Protein AF-A0A7X3HEM5-F1 (afdb_monomer_lite)

Structure (mmCIF, N/CA/C/O backbone):
data_AF-A0A7X3HEM5-F1
#
_entry.id   AF-A0A7X3HEM5-F1
#
loop_
_atom_site.group_PDB
_atom_site.id
_atom_site.type_symbol
_atom_site.label_atom_id
_atom_site.label_alt_id
_atom_site.label_comp_id
_atom_site.label_asym_id
_atom_site.label_entity_id
_atom_site.label_seq_id
_atom_site.pdbx_PDB_ins_code
_atom_site.Cartn_x
_atom_site.Cartn_y
_atom_site.Cartn_z
_atom_site.occupancy
_atom_site.B_iso_or_equiv
_atom_site.auth_seq_id
_atom_site.auth_comp_id
_atom_site.auth_asym_id
_atom_site.auth_atom_id
_atom_site.pdbx_PDB_model_num
ATOM 1 N N . VAL A 1 1 ? 18.737 -5.448 -6.295 1.00 73.38 1 VAL A N 1
ATOM 2 C CA . VAL A 1 1 ? 18.214 -4.119 -5.882 1.00 73.38 1 VAL A CA 1
ATOM 3 C C . VAL A 1 1 ? 16.714 -4.149 -5.596 1.00 73.38 1 VAL A C 1
ATOM 5 O O . VAL A 1 1 ? 16.333 -3.809 -4.487 1.00 73.38 1 VAL A O 1
ATOM 8 N N . GLN A 1 2 ? 15.865 -4.616 -6.520 1.00 84.31 2 GLN A N 1
ATOM 9 C CA . GLN A 1 2 ? 14.405 -4.653 -6.314 1.00 84.31 2 GLN A CA 1
ATOM 10 C C . GLN A 1 2 ? 13.975 -5.414 -5.042 1.00 84.31 2 GLN A C 1
ATOM 12 O O . GLN A 1 2 ? 13.199 -4.887 -4.252 1.00 84.31 2 GLN A O 1
ATOM 17 N N . THR A 1 3 ? 14.538 -6.602 -4.788 1.00 90.06 3 THR A N 1
ATOM 18 C CA . THR A 1 3 ? 14.288 -7.375 -3.553 1.00 90.06 3 THR A CA 1
ATOM 19 C C . THR A 1 3 ? 14.661 -6.597 -2.293 1.00 90.06 3 THR A C 1
ATOM 21 O O . THR A 1 3 ? 13.919 -6.602 -1.321 1.00 90.06 3 THR A O 1
ATOM 24 N N . MET A 1 4 ? 15.784 -5.877 -2.318 1.00 93.50 4 MET A N 1
ATOM 25 C CA . MET A 1 4 ? 16.251 -5.082 -1.180 1.00 93.50 4 MET A CA 1
ATOM 26 C C . MET A 1 4 ? 15.295 -3.922 -0.870 1.00 93.50 4 MET A C 1
ATOM 28 O O . MET A 1 4 ? 14.975 -3.696 0.291 1.00 93.50 4 MET A O 1
ATOM 32 N N . LEU A 1 5 ? 14.796 -3.224 -1.897 1.00 94.12 5 LEU A N 1
ATOM 33 C CA . LEU A 1 5 ? 13.830 -2.130 -1.733 1.00 94.12 5 LEU A CA 1
ATOM 34 C C . LEU A 1 5 ? 12.467 -2.632 -1.245 1.00 94.12 5 LEU A C 1
ATOM 36 O O . LEU A 1 5 ? 11.859 -2.008 -0.380 1.00 94.12 5 LEU A O 1
ATOM 40 N N . LYS A 1 6 ? 12.011 -3.790 -1.740 1.00 93.94 6 LYS A N 1
ATOM 41 C CA . LYS A 1 6 ? 10.809 -4.443 -1.203 1.00 93.94 6 LYS A CA 1
ATOM 42 C C . LYS A 1 6 ? 10.983 -4.805 0.266 1.00 93.94 6 LYS A C 1
ATOM 44 O O . LYS A 1 6 ? 10.100 -4.506 1.056 1.00 93.94 6 LYS A O 1
ATOM 49 N N . ASN A 1 7 ? 12.117 -5.398 0.633 1.00 95.75 7 ASN A N 1
ATOM 50 C CA . ASN A 1 7 ? 12.395 -5.763 2.020 1.00 95.75 7 ASN A CA 1
ATOM 51 C C . ASN A 1 7 ? 12.440 -4.531 2.930 1.00 95.75 7 ASN A C 1
ATOM 53 O O . ASN A 1 7 ? 11.897 -4.584 4.024 1.00 95.75 7 ASN A O 1
ATOM 57 N N . ASN A 1 8 ? 13.004 -3.412 2.465 1.00 96.06 8 ASN A N 1
ATOM 58 C CA . ASN A 1 8 ? 12.967 -2.148 3.202 1.00 96.06 8 ASN A CA 1
ATOM 59 C C . ASN A 1 8 ? 11.523 -1.685 3.470 1.00 96.06 8 ASN A C 1
ATOM 61 O O . ASN A 1 8 ? 11.176 -1.400 4.615 1.00 96.06 8 ASN A O 1
ATOM 65 N N . LEU A 1 9 ? 10.670 -1.677 2.439 1.00 96.69 9 LEU A N 1
ATOM 66 C CA . LEU A 1 9 ? 9.257 -1.329 2.591 1.00 96.69 9 LEU A CA 1
ATOM 67 C C . LEU A 1 9 ? 8.534 -2.297 3.540 1.00 96.69 9 LEU A C 1
ATOM 69 O O . LEU A 1 9 ? 7.759 -1.851 4.379 1.00 96.69 9 LEU A O 1
ATOM 73 N N . ILE A 1 10 ? 8.809 -3.601 3.445 1.00 96.62 10 ILE A N 1
ATOM 74 C CA . ILE A 1 10 ? 8.251 -4.612 4.354 1.00 96.62 10 ILE A CA 1
ATOM 75 C C . ILE A 1 10 ? 8.664 -4.315 5.798 1.00 96.62 10 ILE A C 1
ATOM 77 O O . ILE A 1 10 ? 7.791 -4.235 6.650 1.00 96.62 10 ILE A O 1
ATOM 81 N N . SER A 1 11 ? 9.940 -4.031 6.071 1.00 95.56 11 SER A N 1
ATOM 82 C CA . SER A 1 11 ? 10.401 -3.706 7.428 1.00 95.56 11 SER A CA 1
ATOM 83 C C . SER A 1 11 ? 9.743 -2.451 8.013 1.00 95.56 11 SER A C 1
ATOM 85 O O . SER A 1 11 ? 9.498 -2.391 9.215 1.00 95.56 11 SER A O 1
ATOM 87 N N . LEU A 1 12 ? 9.427 -1.449 7.185 1.00 95.38 12 LEU A N 1
ATOM 88 C CA . LEU A 1 12 ? 8.647 -0.285 7.626 1.00 95.38 12 LEU A CA 1
ATOM 89 C C . LEU A 1 12 ? 7.185 -0.652 7.921 1.00 95.38 12 LEU A C 1
ATOM 91 O O . LEU A 1 12 ? 6.585 -0.114 8.851 1.00 95.38 12 LEU A O 1
ATOM 95 N N . LEU A 1 13 ? 6.604 -1.563 7.141 1.00 95.25 13 LEU A N 1
ATOM 96 C CA . LEU A 1 13 ? 5.235 -2.034 7.340 1.00 95.25 13 LEU A CA 1
ATOM 97 C C . LEU A 1 13 ? 5.118 -2.969 8.543 1.00 95.25 13 LEU A C 1
ATOM 99 O O . LEU A 1 13 ? 4.126 -2.872 9.251 1.00 95.25 13 LEU A O 1
ATOM 103 N N . ASP A 1 14 ? 6.126 -3.778 8.858 1.00 94.31 14 ASP A N 1
ATOM 104 C CA . ASP A 1 14 ? 6.112 -4.669 10.028 1.00 94.31 14 ASP A CA 1
ATOM 105 C C . ASP A 1 14 ? 5.855 -3.912 11.343 1.00 94.31 14 ASP A C 1
ATOM 107 O O . ASP A 1 14 ? 5.313 -4.476 12.291 1.00 94.31 14 ASP A O 1
ATOM 111 N N . ILE A 1 15 ? 6.183 -2.616 11.396 1.00 93.25 15 ILE A N 1
ATOM 112 C CA . ILE A 1 15 ? 5.943 -1.753 12.562 1.00 93.25 15 ILE A CA 1
ATOM 113 C C . ILE A 1 15 ? 4.730 -0.813 12.424 1.00 93.25 15 ILE A C 1
ATOM 115 O O . ILE A 1 15 ? 4.254 -0.309 13.442 1.00 93.25 15 ILE A O 1
ATOM 119 N N . ALA A 1 16 ? 4.213 -0.570 11.212 1.00 93.62 16 ALA A N 1
ATOM 120 C CA . ALA A 1 16 ? 3.123 0.388 10.938 1.00 93.62 16 ALA A CA 1
ATOM 121 C C . ALA A 1 16 ? 1.807 -0.271 10.473 1.00 93.62 16 ALA A C 1
ATOM 123 O O . ALA A 1 16 ? 0.704 0.196 10.767 1.00 93.62 16 ALA A O 1
ATOM 124 N N . PHE A 1 17 ? 1.912 -1.354 9.713 1.00 94.56 17 PHE A N 1
ATOM 125 C CA . PHE A 1 17 ? 0.809 -2.178 9.242 1.00 94.56 17 PHE A CA 1
ATOM 126 C C . PHE A 1 17 ? 1.305 -3.618 9.009 1.00 94.56 17 PHE A C 1
ATOM 128 O O . PHE A 1 17 ? 1.571 -3.999 7.863 1.00 94.56 17 PHE A O 1
ATOM 135 N N . PRO A 1 18 ? 1.437 -4.414 10.086 1.00 92.69 18 PRO A N 1
ATOM 136 C CA . PRO A 1 18 ? 1.946 -5.776 9.993 1.00 92.69 18 PRO A CA 1
ATOM 137 C C . PRO A 1 18 ? 1.161 -6.620 8.982 1.00 92.69 18 PRO A C 1
ATOM 139 O O . PRO A 1 18 ? -0.046 -6.437 8.800 1.00 92.69 18 PRO A O 1
ATOM 142 N N . ASP A 1 19 ? 1.871 -7.521 8.300 1.00 91.75 19 ASP A N 1
ATOM 143 C CA . ASP A 1 19 ? 1.350 -8.423 7.263 1.00 91.75 19 ASP A CA 1
ATOM 144 C C . ASP A 1 19 ? 0.716 -7.744 6.031 1.00 91.75 19 ASP A C 1
ATOM 146 O O . ASP A 1 19 ? 0.136 -8.419 5.172 1.00 91.75 19 ASP A O 1
ATOM 150 N N . ALA A 1 20 ? 0.867 -6.424 5.858 1.00 93.94 20 ALA A N 1
ATOM 151 C CA . ALA A 1 20 ? 0.305 -5.708 4.710 1.00 93.94 20 ALA A CA 1
ATOM 152 C C . ALA A 1 20 ? 0.784 -6.260 3.349 1.00 93.94 20 ALA A C 1
ATOM 154 O O . ALA A 1 20 ? 0.010 -6.328 2.389 1.00 93.94 20 ALA A O 1
ATOM 155 N N . ASN A 1 21 ? 2.033 -6.725 3.265 1.00 94.62 21 ASN A N 1
ATOM 156 C CA . ASN A 1 21 ? 2.606 -7.368 2.076 1.00 94.62 21 ASN A CA 1
ATOM 157 C C . ASN A 1 21 ? 1.983 -8.739 1.756 1.00 94.62 21 ASN A C 1
ATOM 159 O O . ASN A 1 21 ? 2.084 -9.212 0.626 1.00 94.62 21 ASN A O 1
ATOM 163 N N . ARG A 1 22 ? 1.318 -9.373 2.728 1.00 94.38 22 ARG A N 1
ATOM 164 C CA . ARG A 1 22 ? 0.675 -10.692 2.599 1.00 94.38 22 ARG A CA 1
ATOM 165 C C . ARG A 1 22 ? -0.829 -10.591 2.364 1.00 94.38 22 ARG A C 1
ATOM 167 O O . ARG A 1 22 ? -1.487 -11.606 2.137 1.00 94.38 22 ARG A O 1
ATOM 174 N N . LEU A 1 23 ? -1.384 -9.376 2.359 1.00 94.56 23 LEU A N 1
ATOM 175 C CA . LEU A 1 23 ? -2.811 -9.155 2.131 1.00 94.56 23 LEU A CA 1
ATOM 176 C C . LEU A 1 23 ? -3.265 -9.633 0.754 1.00 94.56 23 LEU A C 1
ATOM 178 O O . LEU A 1 23 ? -4.440 -9.944 0.595 1.00 94.56 23 LEU A O 1
ATOM 182 N N . PHE A 1 24 ? -2.396 -9.711 -0.250 1.00 94.75 24 PHE A N 1
ATOM 183 C CA . PHE A 1 24 ? -2.781 -10.144 -1.591 1.00 94.75 24 PHE A CA 1
ATOM 184 C C . PHE A 1 24 ? -1.841 -11.225 -2.106 1.00 94.75 24 PHE A C 1
ATOM 186 O O . PHE A 1 24 ? -0.629 -11.096 -2.020 1.00 94.75 24 PHE A O 1
ATOM 193 N N . THR A 1 25 ? -2.422 -12.265 -2.698 1.00 91.31 25 THR A N 1
ATOM 194 C CA . THR A 1 25 ? -1.704 -13.360 -3.366 1.00 91.31 25 THR A CA 1
ATOM 195 C C . THR A 1 25 ? -1.698 -13.210 -4.887 1.00 91.31 25 THR A C 1
ATOM 197 O O . THR A 1 25 ? -1.216 -14.084 -5.600 1.00 91.31 25 THR A O 1
ATOM 200 N N . SER A 1 26 ? -2.262 -12.113 -5.406 1.00 89.44 26 SER A N 1
ATOM 201 C CA . SER A 1 26 ? -2.284 -11.841 -6.840 1.00 89.44 26 SER A CA 1
ATOM 202 C C . SER A 1 26 ? -0.861 -11.646 -7.368 1.00 89.44 26 SER A C 1
ATOM 204 O O . SER A 1 26 ? -0.097 -10.923 -6.721 1.00 89.44 26 SER A O 1
ATOM 206 N N . PRO A 1 27 ? -0.524 -12.203 -8.543 1.00 88.75 27 PRO A N 1
ATOM 207 C CA . PRO A 1 27 ? 0.782 -11.995 -9.152 1.00 88.75 27 PRO A CA 1
ATOM 208 C C . PRO A 1 27 ? 1.009 -10.511 -9.499 1.00 88.75 27 PRO A C 1
ATOM 210 O O . PRO A 1 27 ? 0.037 -9.749 -9.608 1.00 88.75 27 PRO A O 1
ATOM 213 N N . PRO A 1 28 ? 2.273 -10.092 -9.698 1.00 87.62 28 PRO A N 1
ATOM 214 C CA . PRO A 1 28 ? 2.585 -8.779 -10.251 1.00 87.62 28 PRO A CA 1
ATOM 215 C C . PRO A 1 28 ? 1.889 -8.559 -11.600 1.00 87.62 28 PRO A C 1
ATOM 217 O O . PRO A 1 28 ? 1.690 -9.497 -12.376 1.00 87.62 28 PRO A O 1
ATOM 220 N N . ARG A 1 29 ? 1.522 -7.312 -11.889 1.00 86.00 29 ARG A N 1
ATOM 221 C CA . ARG A 1 29 ? 0.977 -6.904 -13.188 1.00 86.00 29 ARG A CA 1
ATOM 222 C C . ARG A 1 29 ? 2.057 -6.940 -14.272 1.00 86.00 29 ARG A C 1
ATOM 224 O O . ARG A 1 29 ? 3.245 -7.057 -13.986 1.00 86.00 29 ARG A O 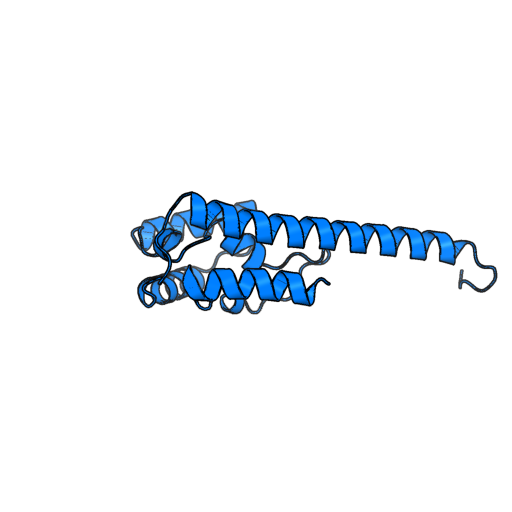1
ATOM 231 N N . ALA A 1 30 ? 1.636 -6.793 -15.528 1.00 79.88 30 ALA A N 1
ATOM 232 C CA . ALA A 1 30 ? 2.540 -6.763 -16.680 1.00 79.88 30 ALA A CA 1
ATOM 233 C C . ALA A 1 30 ? 3.589 -5.634 -16.609 1.00 79.88 30 ALA A C 1
ATOM 235 O O . ALA A 1 30 ? 4.693 -5.791 -17.119 1.00 79.88 30 ALA A O 1
ATOM 236 N N . ASP A 1 31 ? 3.262 -4.523 -15.945 1.00 74.94 31 ASP A N 1
ATOM 237 C CA . ASP A 1 31 ? 4.173 -3.402 -15.677 1.00 74.94 31 ASP A CA 1
ATOM 238 C C . ASP A 1 31 ? 5.074 -3.622 -14.440 1.00 74.94 31 ASP A C 1
ATOM 240 O O . ASP A 1 31 ? 5.863 -2.752 -14.076 1.00 74.94 31 ASP A O 1
ATOM 244 N N . GLY A 1 32 ? 4.968 -4.781 -13.780 1.00 81.06 32 GLY A N 1
ATOM 245 C CA . GLY A 1 32 ? 5.716 -5.133 -12.575 1.00 81.06 32 GLY A CA 1
ATOM 246 C C . GLY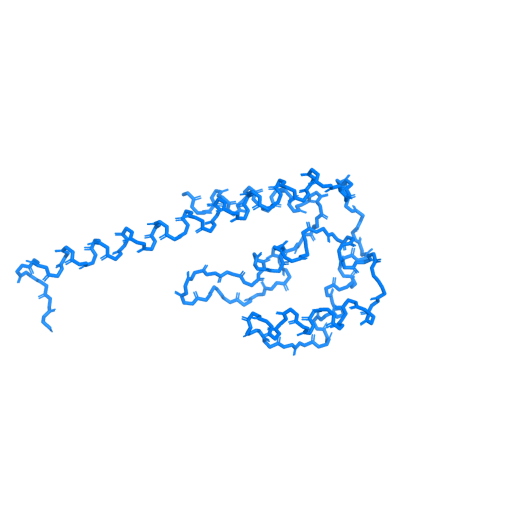 A 1 32 ? 5.137 -4.580 -11.270 1.00 81.06 32 GLY A C 1
ATOM 247 O O . GLY A 1 32 ? 5.685 -4.875 -10.205 1.00 81.06 32 GLY A O 1
ATOM 248 N N . SER A 1 33 ? 4.042 -3.813 -11.315 1.00 83.81 33 SER A N 1
ATOM 249 C CA . SER A 1 33 ? 3.377 -3.308 -10.110 1.00 83.81 33 SER A CA 1
ATOM 250 C C . SER A 1 33 ? 2.676 -4.430 -9.341 1.00 83.81 33 SER A C 1
ATOM 252 O O . SER A 1 33 ? 2.148 -5.390 -9.908 1.00 83.81 33 SER A O 1
ATOM 254 N N . GLU A 1 34 ? 2.675 -4.324 -8.016 1.00 92.62 34 GLU A N 1
ATOM 255 C CA . GLU A 1 34 ? 2.073 -5.315 -7.131 1.00 92.62 34 GLU A CA 1
ATOM 256 C C . GLU A 1 34 ? 0.925 -4.703 -6.342 1.00 92.62 34 GLU A C 1
ATOM 25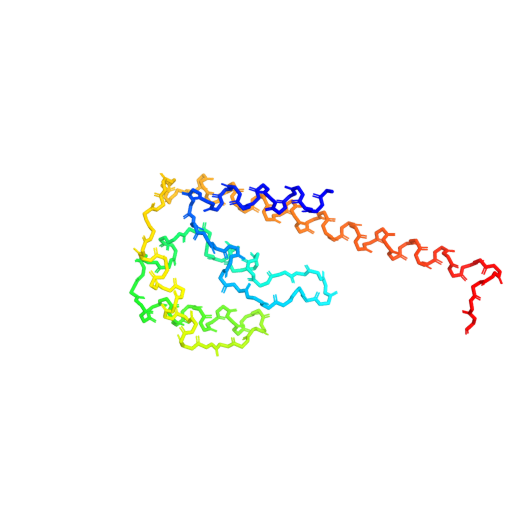8 O O . GLU A 1 34 ? 1.039 -3.621 -5.768 1.00 92.62 34 GLU A O 1
ATOM 263 N N . LYS A 1 35 ? -0.171 -5.456 -6.233 1.00 95.44 35 LYS A N 1
ATOM 264 C CA . LYS A 1 35 ? -1.393 -4.993 -5.569 1.00 95.44 35 LYS A CA 1
ATOM 265 C C . LYS A 1 35 ? -1.177 -4.569 -4.119 1.00 95.44 35 LYS A C 1
ATOM 267 O O . LYS A 1 35 ? -1.825 -3.632 -3.661 1.00 95.44 35 LYS A O 1
ATOM 272 N N . TRP A 1 36 ? -0.293 -5.254 -3.395 1.00 95.69 36 TRP A N 1
ATOM 273 C CA . TRP A 1 36 ? 0.012 -4.904 -2.010 1.00 95.69 36 TRP A CA 1
ATOM 274 C C . TRP A 1 36 ? 0.769 -3.572 -1.913 1.00 95.69 36 TRP A C 1
ATOM 276 O O . TRP A 1 36 ? 0.455 -2.792 -1.021 1.00 95.69 36 TRP A O 1
ATOM 286 N N . VAL A 1 37 ? 1.667 -3.264 -2.861 1.00 95.75 37 VAL A N 1
ATOM 287 C CA . VAL A 1 37 ? 2.394 -1.982 -2.928 1.00 95.75 37 VAL A CA 1
ATOM 288 C C . VAL A 1 37 ? 1.422 -0.833 -3.198 1.00 95.75 37 VAL A C 1
ATOM 290 O O . VAL A 1 37 ? 1.411 0.157 -2.468 1.00 95.75 37 VAL A O 1
ATOM 293 N N . ASP A 1 38 ? 0.537 -0.991 -4.185 1.00 95.56 38 ASP A N 1
ATOM 294 C CA . ASP A 1 38 ? -0.506 0.002 -4.483 1.00 95.56 38 ASP A CA 1
ATOM 295 C C . ASP A 1 38 ? -1.455 0.217 -3.298 1.00 95.56 38 ASP A C 1
ATOM 297 O O . ASP A 1 38 ? -1.981 1.312 -3.074 1.00 95.56 38 ASP A O 1
ATOM 301 N N . PHE A 1 39 ? -1.725 -0.855 -2.550 1.00 97.31 39 PHE A N 1
ATOM 302 C CA . PHE A 1 39 ? -2.600 -0.799 -1.393 1.00 97.31 39 PHE A CA 1
ATOM 303 C C . PHE A 1 39 ? -1.953 -0.001 -0.265 1.00 97.31 39 PHE A C 1
ATOM 305 O O . PHE A 1 39 ? -2.588 0.922 0.242 1.00 97.31 39 PHE A O 1
ATOM 312 N N . VAL A 1 40 ? -0.695 -0.281 0.088 1.00 96.56 40 VAL A N 1
ATOM 313 C CA . VAL A 1 40 ? -0.000 0.462 1.153 1.00 96.56 40 VAL A CA 1
ATOM 314 C C . VAL A 1 40 ? 0.300 1.907 0.765 1.00 96.56 40 VAL A C 1
ATOM 316 O O . VAL A 1 40 ? 0.351 2.760 1.642 1.00 96.56 40 VAL A O 1
ATOM 319 N N . ALA A 1 41 ? 0.368 2.234 -0.529 1.00 96.31 41 ALA A N 1
ATOM 320 C CA . ALA A 1 41 ? 0.404 3.627 -0.981 1.00 96.31 41 ALA A CA 1
ATOM 321 C C . ALA A 1 41 ? -0.871 4.405 -0.589 1.00 96.31 41 ALA A C 1
ATOM 323 O O . ALA A 1 41 ? -0.822 5.600 -0.305 1.00 96.31 41 ALA A O 1
ATOM 324 N N . ALA A 1 42 ? -2.030 3.737 -0.543 1.00 96.56 42 ALA A N 1
ATOM 325 C CA . ALA A 1 42 ? -3.303 4.342 -0.139 1.00 96.56 42 ALA A CA 1
ATOM 326 C C . ALA A 1 42 ? -3.633 4.152 1.355 1.00 96.56 42 ALA A C 1
ATOM 328 O O . ALA A 1 42 ? -4.317 4.989 1.955 1.00 96.56 42 ALA A O 1
ATOM 329 N N . PHE A 1 43 ? -3.168 3.052 1.944 1.00 96.75 43 PHE A N 1
ATOM 330 C CA . PHE A 1 43 ? -3.443 2.604 3.307 1.00 96.75 43 PHE A CA 1
ATOM 331 C C . PHE A 1 43 ? -2.125 2.206 3.987 1.00 96.75 43 PHE A C 1
ATOM 333 O O . PHE A 1 43 ? -1.876 1.038 4.256 1.00 96.75 43 PHE A O 1
ATOM 340 N N . TRP A 1 44 ? -1.271 3.194 4.243 1.00 95.94 44 TRP A N 1
ATOM 341 C CA . TRP A 1 44 ? 0.106 3.031 4.738 1.00 95.94 44 TRP A CA 1
ATOM 342 C C . TRP A 1 44 ? 0.217 2.626 6.220 1.00 95.94 44 TRP A C 1
ATOM 344 O O . TRP A 1 44 ? 1.317 2.393 6.710 1.00 95.94 44 TRP A O 1
ATOM 354 N N . HIS A 1 45 ? -0.903 2.566 6.944 1.00 95.88 45 HIS A N 1
ATOM 355 C CA . HIS A 1 45 ? -0.966 2.253 8.373 1.00 95.88 45 HIS A CA 1
ATOM 356 C C . HIS A 1 45 ? -2.216 1.429 8.688 1.00 95.88 45 HIS A C 1
ATOM 358 O O . HIS A 1 45 ? -3.250 1.641 8.043 1.00 95.88 45 HIS A O 1
ATOM 364 N N . CYS A 1 46 ? -2.184 0.574 9.717 1.00 94.50 46 CYS A N 1
ATOM 365 C CA . CYS A 1 46 ? -3.370 -0.195 10.122 1.00 94.50 46 CYS A CA 1
ATOM 366 C C . CYS A 1 46 ? -4.558 0.733 10.443 1.00 94.50 46 CYS A C 1
ATOM 368 O O . CYS A 1 46 ? -5.657 0.553 9.927 1.00 94.50 46 CYS A O 1
ATOM 370 N N . GLU A 1 47 ? -4.322 1.829 11.163 1.00 94.25 47 GLU A N 1
ATOM 371 C CA . GLU A 1 47 ? -5.317 2.880 11.439 1.00 94.25 47 GLU A CA 1
ATOM 372 C C . GLU A 1 47 ? -5.809 3.684 10.211 1.00 94.25 47 GLU A C 1
ATOM 374 O O . GLU A 1 47 ? -6.718 4.513 10.334 1.00 94.25 47 GLU A O 1
ATOM 379 N N . CYS A 1 48 ? -5.245 3.508 9.009 1.00 95.12 48 CYS A N 1
ATOM 380 C CA . CYS A 1 48 ? -5.903 3.970 7.773 1.00 95.12 48 CYS A CA 1
ATOM 381 C C . CYS A 1 48 ? -7.133 3.116 7.424 1.00 95.12 48 CYS A C 1
ATOM 383 O O . CYS A 1 48 ? -7.958 3.541 6.608 1.00 95.12 48 CYS A O 1
ATOM 385 N N . VAL A 1 49 ? -7.224 1.932 8.033 1.00 95.88 49 VAL A N 1
ATOM 386 C CA . VAL A 1 49 ? -8.274 0.925 7.895 1.00 95.88 49 VAL A CA 1
ATOM 387 C C . VAL A 1 49 ? -9.100 0.862 9.183 1.00 95.88 49 VAL A C 1
ATOM 389 O O . VAL A 1 49 ? -10.251 1.288 9.167 1.00 95.88 49 VAL A O 1
ATOM 392 N N . CYS A 1 50 ? -8.510 0.418 10.300 1.00 93.38 50 CYS A N 1
ATOM 393 C CA . CYS A 1 50 ? -9.211 0.175 11.570 1.00 93.38 50 CYS A CA 1
ATOM 394 C C . CYS A 1 50 ? -9.589 1.447 12.344 1.00 93.38 50 CYS A C 1
ATOM 396 O O . CYS A 1 50 ? -10.422 1.395 13.241 1.00 93.38 50 CYS A O 1
ATOM 398 N N . GLY A 1 51 ? -9.027 2.602 11.972 1.00 92.94 51 GLY A N 1
ATOM 399 C CA . GLY A 1 51 ? -9.465 3.905 12.483 1.00 92.94 51 GLY A CA 1
ATOM 400 C C . GLY A 1 51 ? -10.761 4.415 11.835 1.00 92.94 51 GLY A C 1
ATOM 401 O O . GLY A 1 51 ? -11.265 5.471 12.208 1.00 92.94 51 GLY A O 1
ATOM 402 N N . LEU A 1 52 ? -11.283 3.708 10.828 1.00 95.62 52 LEU A N 1
ATOM 403 C CA . LEU A 1 52 ? -12.588 3.956 10.215 1.00 95.62 52 LEU A CA 1
ATOM 404 C C . LEU A 1 52 ? -13.593 2.922 10.726 1.00 95.62 52 LEU A C 1
ATOM 406 O O . LEU A 1 52 ? -13.203 1.862 11.194 1.00 95.62 52 LEU A O 1
ATOM 410 N N . SER A 1 53 ? -14.891 3.170 10.543 1.00 97.06 53 SER A N 1
ATOM 411 C CA . SER A 1 53 ? -15.859 2.074 10.638 1.00 97.06 53 SER A CA 1
ATOM 412 C C . SER A 1 53 ? -15.676 1.094 9.475 1.00 97.06 53 SER A C 1
ATOM 414 O O . SER A 1 53 ? -15.324 1.497 8.361 1.00 97.06 53 SER A O 1
ATOM 416 N N . GLU A 1 54 ? -15.991 -0.180 9.699 1.00 97.81 54 GLU A N 1
ATOM 417 C CA . GLU A 1 54 ? -15.920 -1.238 8.682 1.00 97.81 54 GLU A CA 1
ATOM 418 C C . GLU A 1 54 ? -16.638 -0.851 7.376 1.00 97.81 54 GLU A C 1
ATOM 420 O O . GLU A 1 54 ? -16.095 -0.990 6.276 1.00 97.81 54 GLU A O 1
ATOM 425 N N . LYS A 1 55 ? -17.834 -0.255 7.485 1.00 97.88 55 LYS A N 1
ATOM 426 C CA . LYS A 1 55 ? -18.615 0.233 6.336 1.00 97.88 55 LYS A CA 1
ATOM 427 C C . LYS A 1 55 ? -17.907 1.366 5.585 1.00 97.88 55 LYS A C 1
ATOM 429 O O . LYS A 1 55 ? -17.922 1.403 4.347 1.00 97.88 55 LYS A O 1
ATOM 434 N N . ALA A 1 56 ? -17.285 2.297 6.311 1.00 98.25 56 ALA A N 1
ATOM 435 C CA . ALA A 1 56 ? -16.536 3.400 5.715 1.00 98.25 56 ALA A CA 1
ATOM 436 C C . ALA A 1 56 ? -15.272 2.894 5.007 1.00 98.25 56 ALA A C 1
ATOM 438 O O . ALA A 1 56 ? -15.013 3.289 3.864 1.00 98.25 56 ALA A O 1
ATOM 439 N N . PHE A 1 57 ? -14.535 1.971 5.630 1.00 98.38 57 PHE A N 1
ATOM 440 C CA . PHE A 1 57 ? -13.393 1.318 5.001 1.00 98.38 57 PHE A CA 1
ATOM 441 C C . PHE A 1 57 ? -13.808 0.547 3.745 1.00 98.38 57 PHE A C 1
ATOM 443 O O . PHE A 1 57 ? -13.245 0.789 2.682 1.00 98.38 57 PHE A O 1
ATOM 450 N N . THR A 1 58 ? -14.840 -0.295 3.815 1.00 98.31 58 THR A N 1
ATOM 451 C CA . THR A 1 58 ? -15.325 -1.092 2.674 1.00 98.31 58 THR A CA 1
ATOM 452 C C . THR A 1 58 ? -15.723 -0.208 1.491 1.00 98.31 58 THR A C 1
ATOM 454 O O . THR A 1 58 ? -15.363 -0.479 0.341 1.00 98.31 58 THR A O 1
ATOM 457 N N . THR A 1 59 ? -16.386 0.921 1.758 1.00 98.38 59 THR A N 1
ATOM 458 C CA . THR A 1 59 ? -16.721 1.920 0.729 1.00 98.38 59 THR A CA 1
ATOM 459 C C . THR A 1 59 ? -15.466 2.537 0.106 1.00 98.38 59 THR A C 1
ATOM 461 O O . THR A 1 59 ? -15.381 2.693 -1.117 1.00 98.38 59 THR A O 1
ATOM 464 N N . LYS A 1 60 ? -14.469 2.886 0.926 1.00 98.25 60 LYS A N 1
ATOM 465 C CA . LYS A 1 60 ? -13.196 3.452 0.463 1.00 98.25 60 LYS A CA 1
ATOM 466 C C . LYS A 1 60 ? -12.379 2.429 -0.332 1.00 98.25 60 LYS A C 1
ATOM 468 O O . LYS A 1 60 ? -11.866 2.772 -1.394 1.00 98.25 60 LYS A O 1
ATOM 473 N N . TYR A 1 61 ? -12.329 1.177 0.117 1.00 98.38 61 TYR A N 1
ATOM 474 C CA . TYR A 1 61 ? -11.674 0.065 -0.568 1.00 98.38 61 TYR A CA 1
ATOM 475 C C . TYR A 1 61 ? -12.312 -0.218 -1.931 1.00 98.38 61 TYR A C 1
ATOM 477 O O . TYR A 1 61 ? -11.598 -0.364 -2.921 1.00 98.38 61 TYR A O 1
ATOM 485 N N . ARG A 1 62 ? -13.648 -0.185 -2.031 1.00 98.44 62 ARG A N 1
ATOM 486 C CA . ARG A 1 62 ? -14.369 -0.286 -3.313 1.00 98.44 62 ARG A CA 1
ATOM 487 C C . ARG A 1 62 ? -13.959 0.813 -4.292 1.00 98.44 62 ARG A C 1
ATOM 489 O O . ARG A 1 62 ? -13.676 0.526 -5.455 1.00 98.44 62 ARG A O 1
ATOM 496 N N . LYS A 1 63 ? -13.896 2.068 -3.831 1.00 98.38 63 LYS A N 1
ATOM 497 C CA . LYS A 1 63 ? -13.437 3.203 -4.654 1.00 98.38 63 LYS A CA 1
ATOM 498 C C . LYS A 1 63 ? -11.974 3.041 -5.075 1.00 98.38 63 LYS A C 1
ATOM 500 O O . LYS A 1 63 ? -11.652 3.292 -6.233 1.00 98.38 63 LYS A O 1
ATOM 505 N N . TRP A 1 64 ? -11.109 2.594 -4.164 1.00 98.12 64 TRP A N 1
ATOM 506 C CA . TRP A 1 64 ? -9.700 2.320 -4.452 1.00 98.12 64 TRP A CA 1
ATOM 507 C C . TRP A 1 64 ? -9.541 1.225 -5.516 1.00 98.12 64 TRP A C 1
ATOM 509 O O . TRP A 1 64 ? -8.818 1.442 -6.489 1.00 98.12 64 TRP A O 1
ATOM 519 N N . CYS A 1 65 ? -10.293 0.123 -5.395 1.00 97.06 65 CYS A N 1
ATOM 520 C CA . CYS A 1 65 ? -10.319 -0.959 -6.379 1.00 97.06 65 CYS A CA 1
ATOM 521 C C . CYS A 1 65 ? -10.709 -0.433 -7.764 1.00 97.06 65 CYS A C 1
ATOM 523 O O . CYS A 1 65 ? -9.965 -0.631 -8.720 1.00 97.06 65 CYS A O 1
ATOM 525 N N . LYS A 1 66 ? -11.809 0.330 -7.858 1.00 97.38 66 LYS A N 1
ATOM 526 C CA . LYS A 1 66 ? -12.253 0.945 -9.119 1.00 97.38 66 LYS A CA 1
ATOM 527 C C . LYS A 1 66 ? -11.187 1.869 -9.718 1.00 97.38 66 LYS A C 1
ATOM 529 O O . LYS A 1 66 ? -10.936 1.790 -10.913 1.00 97.38 66 LYS A O 1
ATOM 534 N N . LYS A 1 67 ? -10.550 2.718 -8.901 1.00 96.62 67 LYS A N 1
ATOM 535 C CA . LYS A 1 67 ? -9.510 3.658 -9.357 1.00 96.62 67 LYS A CA 1
ATOM 536 C C . LYS A 1 67 ? -8.300 2.940 -9.959 1.00 96.62 67 LYS A C 1
ATOM 538 O O . LYS A 1 67 ? -7.738 3.430 -10.927 1.00 96.62 67 LYS A O 1
ATOM 543 N N . HIS A 1 68 ? -7.901 1.811 -9.380 1.00 93.81 68 HIS A N 1
ATOM 544 C CA . HIS A 1 68 ? -6.707 1.086 -9.811 1.00 93.81 68 HIS A CA 1
ATOM 545 C C . HIS A 1 68 ? -7.021 -0.028 -10.816 1.00 93.81 68 HIS A C 1
ATOM 547 O O . HIS A 1 68 ? -6.093 -0.670 -11.288 1.00 93.81 68 HIS A O 1
ATOM 553 N N . GLY A 1 69 ? -8.291 -0.291 -11.143 1.00 93.38 69 GLY A N 1
ATOM 554 C CA . GLY A 1 69 ? -8.681 -1.404 -12.017 1.00 93.38 69 GLY A CA 1
ATOM 555 C C . GLY A 1 69 ? -8.606 -2.780 -11.341 1.00 93.38 69 GLY A C 1
ATOM 556 O O . GLY A 1 69 ? -8.383 -3.786 -12.005 1.00 93.38 69 GLY A O 1
ATOM 557 N N . TYR A 1 70 ? -8.753 -2.844 -10.015 1.00 94.38 70 TYR A N 1
ATOM 558 C CA . TYR A 1 70 ? -8.857 -4.102 -9.274 1.00 94.38 70 TYR A CA 1
ATOM 559 C C . TYR A 1 70 ? -10.315 -4.545 -9.109 1.00 94.38 70 TYR A C 1
ATOM 561 O O . TYR A 1 70 ? -11.210 -3.723 -8.908 1.00 94.38 70 TYR A O 1
ATOM 569 N N . ASN A 1 71 ? -10.534 -5.861 -9.075 1.00 94.25 71 ASN A N 1
ATOM 570 C CA . ASN A 1 71 ? -11.821 -6.437 -8.691 1.00 94.25 71 ASN A CA 1
ATOM 571 C C . ASN A 1 71 ? -12.068 -6.235 -7.192 1.00 94.25 71 ASN A C 1
ATOM 573 O O . ASN A 1 71 ? -11.230 -6.595 -6.358 1.00 94.25 71 ASN A O 1
ATOM 577 N N . PHE A 1 72 ? -13.223 -5.656 -6.864 1.00 96.88 72 PHE A N 1
ATOM 578 C CA . PHE A 1 72 ? -13.680 -5.520 -5.488 1.00 96.88 72 PHE A CA 1
ATOM 579 C C . PHE A 1 72 ? -14.242 -6.854 -4.982 1.00 96.88 72 PHE A C 1
ATOM 581 O O . PHE A 1 72 ? -15.022 -7.502 -5.674 1.00 96.88 72 PHE A O 1
ATOM 588 N N . SER A 1 73 ? -13.888 -7.212 -3.750 1.00 96.94 73 SER A N 1
ATOM 589 C CA . SER A 1 73 ? -14.507 -8.293 -2.983 1.00 96.94 73 SER A CA 1
ATOM 590 C C . SER A 1 73 ? -14.821 -7.761 -1.588 1.00 96.94 73 SER A C 1
ATOM 592 O O . SER A 1 73 ? -13.951 -7.176 -0.936 1.00 96.94 73 SER A O 1
ATOM 594 N N . GLU A 1 74 ? -16.069 -7.932 -1.157 1.00 97.25 74 GLU A N 1
ATOM 595 C CA . GLU A 1 74 ? -16.514 -7.529 0.178 1.00 97.25 74 GLU A CA 1
ATOM 596 C C . GLU A 1 74 ? -15.876 -8.404 1.251 1.00 97.25 74 GLU A C 1
ATOM 598 O O . GLU A 1 74 ? -15.270 -7.868 2.170 1.00 97.25 74 GLU A O 1
ATOM 603 N N . GLU A 1 75 ? -15.872 -9.725 1.062 1.00 97.56 75 GLU A N 1
ATOM 604 C CA . GLU A 1 75 ? -15.136 -10.671 1.910 1.00 97.56 75 GLU A CA 1
ATOM 605 C C . GLU A 1 75 ? -13.675 -10.240 2.089 1.00 97.56 75 GLU A C 1
ATOM 607 O O . GLU A 1 75 ? -13.153 -10.208 3.204 1.00 97.56 75 GLU A O 1
ATOM 612 N N . LYS A 1 76 ? -13.015 -9.818 1.000 1.00 97.38 76 LYS A N 1
ATOM 613 C CA . LYS A 1 76 ? -11.633 -9.347 1.083 1.00 97.38 76 LYS A CA 1
ATOM 614 C C . LYS A 1 76 ? -11.503 -8.053 1.882 1.00 97.38 76 LYS A C 1
ATOM 616 O O . LYS A 1 76 ? -10.537 -7.908 2.627 1.00 97.38 76 LYS A O 1
ATOM 621 N N . ALA A 1 77 ? -12.446 -7.125 1.732 1.00 97.88 77 ALA A N 1
ATOM 622 C CA . ALA A 1 77 ? -12.477 -5.897 2.519 1.00 97.88 77 ALA A CA 1
ATOM 623 C C . ALA A 1 77 ? -12.629 -6.209 4.015 1.00 97.88 77 ALA A C 1
ATOM 625 O O . ALA A 1 77 ? -11.851 -5.705 4.821 1.00 97.88 77 ALA A O 1
ATOM 626 N N . LEU A 1 78 ? -13.558 -7.096 4.373 1.00 97.56 78 LEU A N 1
ATOM 627 C CA . LEU A 1 78 ? -13.776 -7.527 5.755 1.00 97.56 78 LEU A CA 1
ATOM 628 C C . LEU A 1 78 ? -12.535 -8.214 6.335 1.00 97.56 78 LEU A C 1
ATOM 630 O O . LEU A 1 78 ? -12.101 -7.870 7.430 1.00 97.56 78 LEU A O 1
ATOM 634 N N . GLY A 1 79 ? -11.897 -9.105 5.571 1.00 96.56 79 GLY A N 1
ATOM 635 C CA . GLY A 1 79 ? -10.653 -9.756 5.987 1.00 96.56 79 GLY A CA 1
ATOM 636 C C . GLY A 1 79 ? -9.506 -8.766 6.220 1.00 96.56 79 GLY A C 1
ATOM 637 O O . GLY A 1 79 ? -8.787 -8.878 7.209 1.00 96.56 79 GLY A O 1
ATOM 638 N N . ILE A 1 80 ? -9.356 -7.757 5.353 1.00 96.75 80 ILE A N 1
ATOM 639 C CA . ILE A 1 80 ? -8.365 -6.685 5.549 1.00 96.75 80 ILE A CA 1
ATOM 640 C C . ILE A 1 80 ? -8.699 -5.857 6.795 1.00 96.75 80 ILE A C 1
ATOM 642 O O . ILE A 1 80 ? -7.794 -5.517 7.554 1.00 96.75 80 ILE A O 1
ATOM 646 N N . TYR A 1 81 ? -9.975 -5.534 7.017 1.00 96.88 81 TYR A N 1
ATOM 647 C CA . TYR A 1 81 ? -10.413 -4.760 8.177 1.00 96.88 81 TYR A CA 1
ATOM 648 C C . TYR A 1 81 ? -10.138 -5.501 9.488 1.00 96.88 81 TYR A C 1
ATOM 650 O O . TYR A 1 81 ? -9.479 -4.950 10.366 1.00 96.88 81 TYR A O 1
ATOM 658 N N . ALA A 1 82 ? -10.546 -6.769 9.580 1.00 94.81 82 ALA A N 1
ATOM 659 C CA . ALA A 1 82 ? -10.274 -7.623 10.733 1.00 94.81 82 ALA A CA 1
ATOM 660 C C . ALA A 1 82 ? -8.766 -7.756 10.994 1.00 94.81 82 ALA A C 1
ATOM 662 O O . ALA A 1 82 ? -8.319 -7.571 12.125 1.00 94.81 82 ALA A O 1
ATOM 663 N N . SER A 1 83 ? -7.975 -7.981 9.937 1.00 93.00 83 SER A N 1
ATOM 664 C CA . SER A 1 83 ? -6.513 -8.009 10.029 1.00 93.00 83 SER A CA 1
ATOM 665 C C . SER A 1 83 ? -5.966 -6.687 10.566 1.00 93.00 83 SER A C 1
ATOM 667 O O . SER A 1 83 ? -5.139 -6.694 11.465 1.00 93.00 83 SER A O 1
ATOM 669 N N . ALA A 1 84 ? -6.419 -5.536 10.069 1.00 93.31 84 ALA A N 1
ATOM 670 C CA . ALA A 1 84 ? -5.932 -4.239 10.536 1.00 93.31 84 ALA A CA 1
ATOM 671 C C . ALA A 1 84 ? -6.334 -3.932 11.989 1.00 93.31 84 ALA A C 1
ATOM 673 O O . ALA A 1 84 ? -5.547 -3.340 12.719 1.00 93.31 84 ALA A O 1
ATOM 674 N N . CYS A 1 85 ? -7.536 -4.331 12.415 1.00 91.94 85 CYS A N 1
ATOM 675 C CA . CYS A 1 85 ? -8.007 -4.176 13.796 1.00 91.94 85 CYS A CA 1
ATOM 676 C C . CYS A 1 85 ? -7.264 -5.085 14.784 1.00 91.94 85 CYS A C 1
ATOM 678 O O . CYS A 1 85 ? -7.122 -4.717 15.946 1.00 91.94 85 CYS A O 1
ATOM 680 N N . GLY A 1 86 ? -6.797 -6.255 14.338 1.00 86.38 86 GLY A N 1
ATOM 681 C CA . GLY A 1 86 ? -6.016 -7.185 15.159 1.00 86.38 86 GLY A CA 1
ATOM 682 C C . GLY A 1 86 ? -4.585 -6.721 15.449 1.00 86.38 86 GLY A C 1
ATOM 683 O O . GLY A 1 86 ? -3.932 -7.289 16.320 1.00 86.38 86 GLY A O 1
ATOM 684 N N . HIS A 1 87 ? -4.103 -5.685 14.755 1.00 80.06 87 HIS A N 1
ATOM 685 C CA . HIS A 1 87 ? -2.754 -5.153 14.920 1.00 80.06 87 HIS A CA 1
ATOM 686 C C . HIS A 1 87 ? -2.772 -3.779 15.590 1.00 80.06 87 HIS A C 1
ATOM 688 O O . HIS A 1 87 ? -3.298 -2.807 15.045 1.00 80.06 87 HIS A O 1
ATOM 694 N N . VAL A 1 88 ? -2.097 -3.674 16.734 1.00 66.25 88 VAL A N 1
ATOM 695 C CA . VAL A 1 88 ? -1.686 -2.383 17.292 1.00 66.25 88 VAL A CA 1
ATOM 696 C C . VAL A 1 88 ? -0.328 -2.061 16.677 1.00 66.25 88 VAL A C 1
ATOM 698 O O . VAL A 1 88 ? 0.673 -2.679 17.034 1.00 66.25 88 VAL A O 1
ATOM 701 N N . GLY A 1 89 ? -0.302 -1.159 15.692 1.00 65.25 89 GLY A N 1
ATOM 702 C CA . GLY A 1 89 ? 0.953 -0.690 15.105 1.00 65.25 89 GLY A CA 1
ATOM 703 C C . GLY A 1 89 ? 1.866 -0.140 16.202 1.00 65.25 89 GLY A C 1
ATOM 704 O O . GLY A 1 89 ? 1.421 0.638 17.044 1.00 65.25 89 GLY A O 1
ATOM 705 N N . ILE A 1 90 ? 3.130 -0.569 16.216 1.00 77.31 90 ILE A N 1
ATOM 706 C CA . ILE A 1 90 ? 4.128 -0.088 17.186 1.00 77.31 90 ILE A CA 1
ATOM 707 C C . ILE A 1 90 ? 4.463 1.377 16.884 1.00 77.31 90 ILE A C 1
ATOM 709 O O . ILE A 1 90 ? 4.674 2.188 17.785 1.00 77.31 90 ILE A O 1
ATOM 713 N N . MET A 1 91 ? 4.507 1.720 15.597 1.00 85.56 91 MET A N 1
ATOM 714 C CA . MET A 1 91 ? 4.746 3.076 15.136 1.00 85.56 91 MET A CA 1
ATOM 715 C C . MET A 1 91 ? 3.445 3.890 15.206 1.00 85.56 91 MET A C 1
ATOM 717 O O . MET A 1 91 ? 2.425 3.430 14.704 1.00 85.56 91 MET A O 1
ATOM 721 N N . PRO A 1 92 ? 3.447 5.116 15.756 1.00 89.56 92 PRO A N 1
ATOM 722 C CA . PRO A 1 92 ? 2.257 5.955 15.735 1.00 89.56 92 PRO A CA 1
ATOM 723 C C . PRO A 1 92 ? 1.916 6.423 14.312 1.00 89.56 92 PRO A C 1
ATOM 725 O O . PRO A 1 92 ? 2.799 6.699 13.485 1.00 89.56 92 PRO A O 1
ATOM 728 N N . LYS A 1 93 ? 0.619 6.614 14.048 1.00 93.56 93 LYS A N 1
ATOM 729 C CA . LYS A 1 93 ? 0.095 7.168 12.792 1.00 93.56 93 LYS A CA 1
ATOM 730 C C . LYS A 1 93 ? 0.387 8.669 12.682 1.00 93.56 93 LYS A C 1
ATOM 732 O O . LYS A 1 93 ? -0.470 9.518 12.923 1.00 93.56 93 LYS A O 1
ATOM 737 N N . THR A 1 94 ? 1.610 9.004 12.287 1.00 95.12 94 THR A N 1
ATOM 738 C CA . THR A 1 94 ? 2.078 10.387 12.112 1.00 95.12 94 THR A CA 1
ATOM 739 C C . THR A 1 94 ? 2.382 10.706 10.651 1.00 95.12 94 THR A C 1
ATOM 741 O O . THR A 1 94 ? 2.567 9.810 9.824 1.00 95.12 94 THR A O 1
ATOM 744 N N . ASN A 1 95 ? 2.489 11.998 10.328 1.00 95.25 95 ASN A N 1
ATOM 745 C CA . ASN A 1 95 ? 2.943 12.436 9.006 1.00 95.25 95 ASN A CA 1
ATOM 746 C C . ASN A 1 95 ? 4.361 11.937 8.695 1.00 95.25 95 ASN A C 1
ATOM 748 O O . ASN A 1 95 ? 4.640 11.589 7.555 1.00 95.25 95 ASN A O 1
ATOM 752 N N . THR A 1 96 ? 5.236 11.840 9.697 1.00 95.44 96 THR A N 1
ATOM 753 C CA . THR A 1 96 ? 6.594 11.309 9.524 1.00 95.44 96 THR A CA 1
ATOM 754 C C . THR A 1 96 ? 6.572 9.830 9.138 1.00 95.44 96 THR A C 1
ATOM 756 O O . THR A 1 96 ? 7.230 9.447 8.175 1.00 95.44 96 THR A O 1
ATOM 759 N N . THR A 1 97 ? 5.761 9.009 9.818 1.00 94.06 97 THR A N 1
ATOM 760 C CA . THR A 1 97 ? 5.563 7.591 9.460 1.00 94.06 97 THR A CA 1
ATOM 761 C C . THR A 1 97 ? 5.075 7.453 8.022 1.00 94.06 97 THR A C 1
ATOM 763 O O . THR A 1 97 ? 5.613 6.659 7.251 1.00 94.06 97 THR A O 1
ATOM 766 N N . LYS A 1 98 ? 4.085 8.268 7.643 1.00 96.56 98 LYS A N 1
ATOM 767 C CA . LYS A 1 98 ? 3.553 8.303 6.281 1.00 96.56 98 LYS A CA 1
ATOM 768 C C . LYS A 1 98 ? 4.641 8.626 5.255 1.00 96.56 98 LYS A C 1
ATOM 770 O 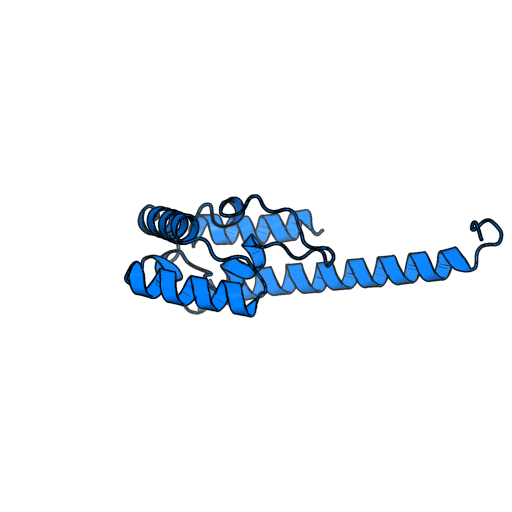O . LYS A 1 98 ? 4.771 7.897 4.277 1.00 96.56 98 LYS A O 1
ATOM 775 N N . LEU A 1 99 ? 5.428 9.676 5.497 1.00 97.12 99 LEU A N 1
ATOM 776 C CA . LEU A 1 99 ? 6.503 10.103 4.598 1.00 97.12 99 LEU A CA 1
ATOM 777 C C . LEU A 1 99 ? 7.549 9.003 4.382 1.00 97.12 99 LEU A C 1
ATOM 779 O O . LEU A 1 99 ? 7.967 8.790 3.249 1.00 97.12 99 LEU A O 1
ATOM 783 N N . LEU A 1 100 ? 7.936 8.271 5.433 1.00 96.62 100 LEU A N 1
ATOM 784 C CA . LEU A 1 100 ? 8.887 7.158 5.316 1.00 96.62 100 LEU A CA 1
ATOM 785 C C . LEU A 1 100 ? 8.357 6.043 4.404 1.00 96.62 100 LEU A C 1
ATOM 787 O O . LEU A 1 100 ? 9.077 5.572 3.522 1.00 96.62 100 LEU A O 1
ATOM 791 N N . VAL A 1 101 ? 7.089 5.654 4.577 1.00 96.44 101 VAL A N 1
ATOM 792 C CA . VAL A 1 101 ? 6.444 4.637 3.730 1.00 96.44 101 VAL A CA 1
ATOM 793 C C . VAL A 1 101 ? 6.314 5.135 2.286 1.00 96.44 101 VAL A C 1
ATOM 795 O O . VAL A 1 101 ? 6.683 4.420 1.355 1.00 96.44 101 VAL A O 1
ATOM 798 N N . GLU A 1 102 ? 5.852 6.372 2.079 1.00 96.69 102 GLU A N 1
ATOM 799 C CA . GLU A 1 102 ? 5.721 6.980 0.745 1.00 96.69 102 GLU A CA 1
ATOM 800 C C . GLU A 1 102 ? 7.070 7.081 0.019 1.00 96.69 102 GLU A C 1
ATOM 802 O O . GLU A 1 102 ? 7.153 6.811 -1.184 1.00 96.69 102 GLU A O 1
ATOM 807 N N . GLN A 1 103 ? 8.144 7.411 0.736 1.00 96.69 103 GLN A N 1
ATOM 808 C CA . GLN A 1 103 ? 9.490 7.475 0.175 1.00 96.69 103 GLN A CA 1
ATOM 809 C C . GLN A 1 103 ? 10.006 6.088 -0.225 1.00 96.69 103 GLN A C 1
ATOM 811 O O . GLN A 1 103 ? 10.539 5.941 -1.327 1.00 96.69 103 GLN A O 1
ATOM 816 N N . ALA A 1 104 ? 9.816 5.064 0.611 1.00 96.81 104 ALA A N 1
ATOM 817 C CA . ALA A 1 104 ? 10.205 3.691 0.283 1.00 96.81 104 ALA A CA 1
ATOM 818 C C . ALA A 1 104 ? 9.450 3.156 -0.948 1.00 96.81 104 ALA A C 1
ATOM 820 O O . ALA A 1 104 ? 10.053 2.544 -1.834 1.00 96.81 104 ALA A O 1
ATOM 821 N N . ILE A 1 105 ? 8.150 3.454 -1.061 1.00 95.88 105 ILE A N 1
ATOM 822 C CA . ILE A 1 105 ? 7.343 3.126 -2.248 1.00 95.88 105 ILE A CA 1
ATOM 823 C C . ILE A 1 105 ? 7.882 3.853 -3.483 1.00 95.88 105 ILE A C 1
ATOM 825 O O . ILE A 1 105 ? 8.087 3.225 -4.522 1.00 95.88 105 ILE A O 1
ATOM 829 N N . SER A 1 106 ? 8.162 5.153 -3.367 1.00 95.06 106 SER A N 1
ATOM 830 C CA . SER A 1 106 ? 8.678 5.963 -4.478 1.00 95.06 106 SER A CA 1
ATOM 831 C C . SER A 1 106 ? 10.028 5.442 -4.980 1.00 95.06 106 SER A C 1
ATOM 833 O O . SER A 1 106 ? 10.239 5.332 -6.186 1.00 95.06 106 SER A O 1
ATOM 835 N N . GLN A 1 107 ? 10.927 5.051 -4.070 1.00 94.62 107 GLN A N 1
ATOM 836 C CA . GLN A 1 107 ? 12.212 4.437 -4.419 1.00 94.62 107 GLN A CA 1
ATOM 837 C C . GLN A 1 107 ? 12.032 3.098 -5.141 1.00 94.62 107 GLN A C 1
ATOM 839 O O . GLN A 1 107 ? 12.694 2.850 -6.154 1.00 94.62 107 GLN A O 1
ATOM 844 N N . LEU A 1 108 ? 11.127 2.244 -4.649 1.00 93.25 108 LEU A N 1
ATOM 845 C CA . LEU A 1 108 ? 10.808 0.963 -5.280 1.00 93.25 108 LEU A CA 1
ATOM 846 C C . LEU A 1 108 ? 10.264 1.160 -6.703 1.00 93.25 108 LEU A C 1
ATOM 848 O O . LEU A 1 108 ? 10.742 0.510 -7.634 1.00 93.25 108 LEU A O 1
ATOM 852 N N . GLN A 1 109 ? 9.308 2.073 -6.881 1.00 90.88 109 GLN A N 1
ATOM 853 C CA . GLN A 1 109 ? 8.685 2.362 -8.175 1.00 90.88 109 GLN A CA 1
ATOM 854 C C . GLN A 1 109 ? 9.676 2.977 -9.168 1.00 90.88 109 GLN A C 1
ATOM 856 O O . GLN A 1 109 ? 9.790 2.482 -10.289 1.00 90.88 109 GLN A O 1
ATOM 861 N N . ALA A 1 110 ? 10.440 3.993 -8.754 1.00 92.25 110 ALA A N 1
ATOM 862 C CA . ALA A 1 110 ? 11.439 4.638 -9.607 1.00 92.25 110 ALA A CA 1
ATOM 863 C C . ALA A 1 110 ? 12.510 3.644 -10.079 1.00 92.25 110 ALA A C 1
ATOM 865 O O . ALA A 1 110 ? 12.859 3.608 -11.258 1.00 92.25 110 ALA A O 1
ATOM 866 N N . THR A 1 111 ? 12.977 2.774 -9.180 1.00 91.56 111 THR A N 1
ATOM 867 C CA . THR A 1 111 ? 13.959 1.736 -9.524 1.00 91.56 111 THR A CA 1
ATOM 868 C C . THR A 1 111 ? 13.367 0.681 -10.458 1.00 91.56 111 THR A C 1
ATOM 870 O O . THR A 1 111 ? 14.037 0.245 -11.390 1.00 91.56 111 THR A O 1
ATOM 873 N N . SER A 1 112 ? 12.111 0.272 -10.240 1.00 87.56 112 SER A N 1
ATOM 874 C CA . SER A 1 112 ? 11.424 -0.673 -11.128 1.00 87.56 112 SER A CA 1
ATOM 875 C C . SER A 1 112 ? 11.268 -0.098 -12.537 1.00 87.56 112 SER A C 1
ATOM 877 O O . SER A 1 112 ? 11.574 -0.781 -13.511 1.00 87.56 112 SER A O 1
ATOM 879 N N . ALA A 1 113 ? 10.865 1.170 -12.650 1.00 89.12 113 ALA A N 1
ATOM 880 C CA . ALA A 1 113 ? 10.748 1.861 -13.931 1.00 89.12 113 ALA A CA 1
ATOM 881 C C . ALA A 1 113 ? 12.104 1.974 -14.650 1.00 89.12 113 ALA A C 1
ATOM 883 O O . ALA A 1 113 ? 12.192 1.664 -15.836 1.00 89.12 113 ALA A O 1
ATOM 884 N N . ALA A 1 114 ? 13.172 2.331 -13.928 1.00 91.25 114 ALA A N 1
ATOM 885 C CA . ALA A 1 114 ? 14.522 2.403 -14.489 1.00 91.25 114 ALA A CA 1
ATOM 886 C C . ALA A 1 114 ? 15.023 1.039 -15.000 1.00 91.25 114 ALA A C 1
ATOM 888 O O . ALA A 1 114 ? 15.625 0.964 -16.067 1.00 91.25 114 ALA A O 1
ATOM 889 N N . LEU A 1 115 ? 14.736 -0.055 -14.282 1.00 89.25 115 LEU A N 1
ATOM 890 C CA . LEU A 1 115 ? 15.079 -1.411 -14.730 1.00 89.25 115 LEU A CA 1
ATOM 891 C C . LEU A 1 115 ? 14.311 -1.822 -15.992 1.00 89.25 115 LEU A C 1
ATOM 893 O O . LEU A 1 115 ? 14.881 -2.480 -16.863 1.00 89.25 115 LEU A O 1
ATOM 897 N N . VAL A 1 116 ? 13.035 -1.442 -16.103 1.00 88.31 116 VAL A N 1
ATOM 898 C CA . VAL A 1 116 ? 12.236 -1.688 -17.313 1.00 88.31 116 VAL A CA 1
ATOM 899 C C . VAL A 1 116 ? 12.810 -0.918 -18.502 1.00 88.31 116 VAL A C 1
ATOM 901 O O . VAL A 1 116 ? 13.005 -1.522 -19.555 1.00 88.31 116 VAL A O 1
ATOM 904 N N . ALA A 1 117 ? 13.140 0.364 -18.326 1.00 91.12 117 ALA A N 1
ATOM 905 C CA . ALA A 1 117 ? 13.759 1.181 -19.370 1.00 91.12 117 ALA A CA 1
ATOM 906 C C . ALA A 1 117 ? 15.105 0.593 -19.828 1.00 91.12 117 ALA A C 1
ATOM 908 O O . ALA A 1 117 ? 15.303 0.365 -21.018 1.00 91.12 117 ALA A O 1
ATOM 909 N N . LEU A 1 118 ? 15.978 0.220 -18.884 1.00 92.00 118 LEU A N 1
ATOM 910 C CA . LEU A 1 118 ? 17.257 -0.426 -19.191 1.00 92.00 118 LEU A CA 1
ATOM 911 C C . LEU A 1 118 ? 17.064 -1.730 -19.981 1.00 92.00 118 LEU A C 1
ATOM 913 O O . LEU A 1 118 ? 17.770 -1.985 -20.953 1.00 92.00 118 LEU A O 1
ATOM 917 N N . LYS A 1 119 ? 16.083 -2.558 -19.600 1.00 90.06 119 LYS A N 1
ATOM 918 C CA . LYS A 1 119 ? 15.774 -3.797 -20.328 1.00 90.06 119 LYS A CA 1
ATOM 919 C C . LYS A 1 119 ? 15.310 -3.515 -21.760 1.00 90.06 119 LYS A C 1
ATOM 921 O O . LYS A 1 119 ? 15.703 -4.244 -22.667 1.00 90.06 119 LYS A O 1
ATOM 926 N N . GLN A 1 120 ? 14.490 -2.486 -21.964 1.00 91.00 120 GLN A N 1
ATOM 927 C CA . GLN A 1 120 ? 14.030 -2.082 -23.295 1.00 91.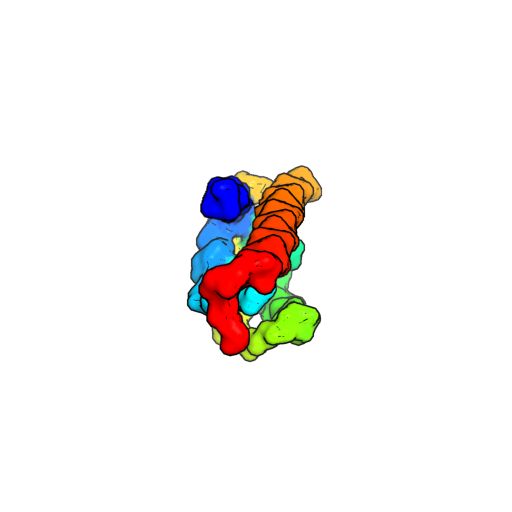00 120 GLN A CA 1
ATOM 928 C C . GLN A 1 120 ? 15.187 -1.589 -24.168 1.00 91.00 120 GLN A C 1
ATOM 930 O O . GLN A 1 120 ? 15.279 -1.983 -25.328 1.00 91.00 120 GLN A O 1
ATOM 935 N N . GLU A 1 121 ? 16.105 -0.797 -23.610 1.00 93.69 121 GLU A N 1
ATOM 936 C CA . GLU A 1 121 ? 17.321 -0.368 -24.312 1.00 93.69 121 GLU A CA 1
ATOM 937 C C . GLU A 1 121 ? 18.182 -1.567 -24.720 1.00 93.69 121 GLU A C 1
ATOM 939 O O . GLU A 1 121 ? 18.579 -1.672 -25.879 1.00 93.69 121 GLU A O 1
ATOM 944 N N . MET A 1 122 ? 18.402 -2.521 -23.809 1.00 93.31 122 MET A N 1
ATOM 945 C CA . MET A 1 122 ? 19.146 -3.748 -24.112 1.00 93.31 122 MET A CA 1
ATOM 946 C C . MET A 1 122 ? 18.486 -4.570 -25.226 1.00 93.31 122 MET A C 1
ATOM 948 O O . MET A 1 122 ? 19.181 -5.075 -26.103 1.00 93.31 122 MET A O 1
ATOM 952 N N . GLN A 1 123 ? 17.156 -4.700 -25.211 1.00 90.88 123 GLN A N 1
ATOM 953 C CA . GLN A 1 123 ? 16.408 -5.414 -26.253 1.00 90.88 123 GLN A CA 1
ATOM 954 C C . GLN A 1 123 ? 16.486 -4.704 -27.607 1.00 90.88 123 GLN A C 1
ATOM 956 O O . GLN A 1 123 ? 16.680 -5.360 -28.627 1.00 90.88 123 GLN A O 1
ATOM 961 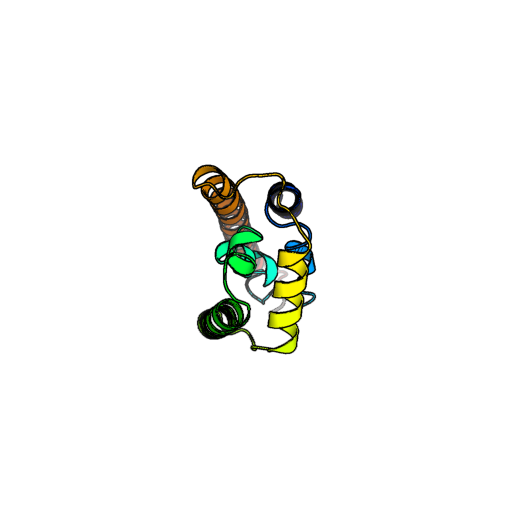N N . SER A 1 124 ? 16.381 -3.374 -27.614 1.00 92.00 124 SER A N 1
ATOM 962 C CA . SER A 1 124 ? 16.560 -2.559 -28.816 1.00 92.00 124 SER A CA 1
ATOM 963 C C . SER A 1 124 ? 17.956 -2.762 -29.402 1.00 92.00 124 SER A C 1
ATOM 965 O O . SER A 1 124 ? 18.082 -3.120 -30.568 1.00 92.00 124 SER A O 1
ATOM 967 N N . LEU A 1 125 ? 19.006 -2.649 -28.584 1.00 91.81 125 LEU A N 1
ATOM 968 C CA . LEU A 1 125 ? 20.387 -2.872 -29.019 1.00 91.81 125 LEU A CA 1
ATOM 969 C C . LEU A 1 125 ? 20.605 -4.293 -29.560 1.00 91.81 125 LEU A C 1
ATOM 971 O O . LEU A 1 125 ? 21.224 -4.457 -30.607 1.00 91.81 125 LEU A O 1
ATOM 975 N N . ALA A 1 126 ? 20.048 -5.311 -28.898 1.00 88.69 126 ALA A N 1
ATOM 976 C CA . ALA A 1 126 ? 20.149 -6.702 -29.339 1.00 88.69 126 ALA A CA 1
ATOM 977 C C . ALA A 1 126 ? 19.434 -6.983 -30.676 1.00 88.69 126 ALA A C 1
ATOM 979 O O . ALA A 1 126 ? 19.785 -7.939 -31.366 1.00 88.69 126 ALA A O 1
ATOM 980 N N . SER A 1 127 ? 18.455 -6.162 -31.070 1.00 87.25 127 SER A N 1
ATOM 981 C CA . SER A 1 127 ? 17.772 -6.302 -32.367 1.00 87.25 127 SER A CA 1
ATOM 982 C C . SER A 1 127 ? 18.646 -5.909 -33.565 1.00 87.25 127 SER A C 1
ATOM 984 O O . SER A 1 127 ? 18.374 -6.335 -34.681 1.00 87.25 127 SER A O 1
ATOM 986 N N . TYR A 1 128 ? 19.725 -5.150 -33.338 1.00 84.75 128 TYR A N 1
ATOM 987 C CA . TYR A 1 128 ? 20.693 -4.786 -34.379 1.00 84.75 128 TYR A CA 1
ATOM 988 C C . TYR A 1 128 ? 21.789 -5.843 -34.584 1.00 84.75 128 TYR A C 1
ATOM 990 O O . TYR A 1 128 ? 22.651 -5.663 -35.445 1.00 84.75 128 TYR A O 1
ATOM 998 N N . LEU A 1 129 ? 21.793 -6.923 -33.794 1.00 83.50 129 LEU A N 1
ATOM 999 C CA . LEU A 1 129 ? 22.782 -7.989 -33.923 1.00 83.50 129 LEU A CA 1
ATOM 1000 C C . LEU A 1 129 ? 22.434 -8.916 -35.104 1.00 83.50 129 LEU A C 1
ATOM 1002 O O . LEU A 1 129 ? 21.276 -9.320 -35.231 1.00 83.50 129 LEU A O 1
ATOM 1006 N N . PRO A 1 130 ? 23.412 -9.282 -35.956 1.00 75.19 130 PRO A N 1
ATOM 1007 C CA . PRO A 1 130 ? 23.174 -10.104 -37.146 1.00 75.19 130 PRO A CA 1
ATOM 1008 C C . PRO A 1 130 ? 22.594 -11.496 -36.847 1.00 75.19 130 PRO A C 1
ATOM 1010 O O . PRO A 1 130 ? 21.968 -12.098 -37.715 1.00 75.19 130 PRO A O 1
ATOM 1013 N N . GLU A 1 131 ? 22.796 -12.011 -35.637 1.00 77.00 131 GLU A N 1
ATOM 1014 C CA . GLU A 1 131 ? 22.294 -13.300 -35.159 1.00 77.00 131 GLU A CA 1
ATOM 1015 C C . GLU A 1 131 ? 20.874 -13.267 -34.558 1.00 77.00 131 GLU A C 1
ATOM 1017 O O . GLU A 1 131 ? 20.372 -14.310 -34.132 1.00 77.00 131 GLU A O 1
ATOM 1022 N N . SER A 1 132 ? 20.215 -12.103 -34.494 1.00 58.72 132 SER A N 1
ATOM 1023 C CA . SER A 1 132 ? 18.853 -12.000 -33.951 1.00 58.72 132 SER A CA 1
ATOM 1024 C C . SER A 1 132 ? 17.844 -12.684 -34.891 1.00 58.72 132 SER A C 1
ATOM 1026 O O . SER A 1 132 ? 17.867 -12.415 -36.095 1.00 58.72 132 SER A O 1
ATOM 1028 N N . PRO A 1 133 ? 16.960 -13.577 -34.396 1.00 60.28 133 PRO A N 1
ATOM 1029 C CA . PRO A 1 133 ? 15.961 -14.219 -35.243 1.00 60.28 133 PRO A CA 1
ATOM 1030 C C . PRO A 1 133 ? 14.971 -13.172 -35.773 1.00 60.28 133 PRO A C 1
ATOM 1032 O O . PRO A 1 133 ? 14.492 -12.335 -35.007 1.00 60.28 133 PRO A O 1
ATOM 1035 N N . VAL A 1 134 ? 14.703 -13.235 -37.083 1.00 60.94 134 VAL A N 1
ATOM 1036 C CA . VAL A 1 134 ? 13.750 -12.371 -37.807 1.00 60.94 134 VAL A CA 1
ATOM 1037 C C . VAL A 1 134 ? 12.315 -12.647 -37.370 1.00 60.94 134 VAL A C 1
ATOM 1039 O O . VAL A 1 134 ? 11.961 -13.846 -37.269 1.00 60.94 134 VAL A O 1
#

Organism: NCBI:txid319939

Sequence (134 aa):
VQTMLKNNLISLLDIAFPDANRLFTSPPRADGSEKWVDFVAAFWHCECVCGLSEKAFTTKYRKWCKKHGYNFSEEKALGIYASACGHVGIMPKTNTTKLLVEQAISQLQATSAALVALKQEMQSLASYLPESPV

pLDDT: mean 91.78, std 7.82, range [58.72, 98.44]

Radius of gyration: 17.99 Å; chains: 1; bounding box: 42×27×55 Å

Secondary structure (DSSP, 8-state):
-HHHHHHHHHHHHHHHSTTGGGS--PPPPTTS--HHHHHHHH--SGGGTTTS-HHHHHHHHHHHHHHHTPPP-HHHHHHHHHHHHT---SS---HHHHHHHHHHHHHHHHHHHHHHHHHHHHHHHHHTSTTS--

Foldseek 3Di:
DLVVLVVQLQVLCCQFPNCLVVLDPDDADPLRHDPSLLVCLQVVGLCSQQVDPLVVQLVVVVVSCVVVVHDRDSVSSVVSNVSSNVDDRNDDPDPVSSVSSNVSSVVSVVVSVVVVVVVVVVVVVVVPDPPDDD